Protein 7MLC (pdb70)

Nearest PDB structures (foldseek):
  7mld-assembly1_A  TM=1.005E+00  e=2.305E-28  Arabidopsis thaliana
  3r6p-assembly1_A  TM=9.919E-01  e=4.299E-28  Arabidopsis thaliana
  3rt0-assembly1_C  TM=9.811E-01  e=1.495E-27  Arabidopsis thaliana
  3rt2-assembly1_A  TM=9.764E-01  e=1.192E-27  Arabidopsis thaliana
  3klx-assembly1_B  TM=9.424E-01  e=2.132E-18  Arabidopsis thaliana

Structure (mmCIF, N/CA/C/O backbone):
data_7MLC
#
_entry.id   7MLC
#
_cell.length_a   59.545
_cell.length_b   64.394
_cell.length_c   44.597
_cell.angle_alpha   90.000
_cell.angle_beta   108.802
_cell.angle_gamma   90.000
#
_symmetry.space_group_name_H-M   'C 1 2 1'
#
loop_
_entity.id
_entity.type
_entity.pdbx_description
1 polymer 'Abscisic acid receptor PYL10'
2 non-polymer GLYCEROL
3 non-polymer '1-{2-[3,5-dicyclopropyl-4-(4-{[(quinoxaline-2-carbonyl)amino]methyl}-1H-1,2,3-triazol-1-yl)phenyl]acetamido}cyclohexane-1-carboxylic acid'
4 water water
#
loop_
_atom_site.group_PDB
_atom_site.id
_atom_site.type_symbol
_atom_site.label_atom_id
_atom_site.label_alt_id
_atom_site.label_comp_id
_atom_site.label_asym_id
_atom_site.label_entity_id
_atom_site.label_seq_id
_atom_site.pdbx_PDB_ins_code
_atom_site.Cartn_x
_atom_site.Cartn_y
_atom_site.Cartn_z
_atom_site.occupancy
_atom_site.B_iso_or_equiv
_atom_site.auth_seq_id
_atom_site.auth_comp_id
_atom_site.auth_asym_id
_atom_site.auth_atom_id
_atom_site.pdbx_PDB_model_num
ATOM 1 N N . SER A 1 1 ? 4.04433 14.62595 5.17755 1.000 30.66321 25 SER A N 1
ATOM 2 C CA . SER A 1 1 ? 4.65333 13.30684 5.24619 1.000 25.10949 25 SER A CA 1
ATOM 3 C C . SER A 1 1 ? 3.58707 12.23488 5.37614 1.000 24.97887 25 SER A C 1
ATOM 4 O O . SER A 1 1 ? 2.41210 12.53927 5.55544 1.000 25.14546 25 SER A O 1
ATOM 7 N N . GLN A 1 2 ? 4.01078 10.97863 5.27792 1.000 20.42078 26 GLN A N 1
ATOM 8 C CA . GLN A 1 2 ? 3.11114 9.84134 5.31292 1.000 19.88184 26 GLN A CA 1
ATOM 9 C C . GLN A 1 2 ? 3.63762 8.80702 6.28819 1.000 24.24194 26 GLN A C 1
ATOM 10 O O . GLN A 1 2 ? 4.83729 8.75206 6.57145 1.000 25.21556 26 GLN A O 1
ATOM 16 N N . CYS A 1 3 ? 2.72763 7.96715 6.78579 1.000 21.62867 27 CYS A N 1
ATOM 17 C CA . CYS A 1 3 ? 3.10200 6.68586 7.36485 1.000 24.12858 27 CYS A CA 1
ATOM 18 C C . CYS A 1 3 ? 2.63469 5.57554 6.43456 1.000 22.73767 27 CYS A C 1
ATOM 19 O O . CYS A 1 3 ? 1.49516 5.59895 5.94745 1.000 21.98264 27 CYS A O 1
ATOM 22 N N . SER A 1 4 ? 3.52026 4.61535 6.17307 1.000 20.65579 28 SER A N 1
ATOM 23 C CA . SER A 1 4 ? 3.18531 3.41678 5.41585 1.000 21.43191 28 SER A CA 1
ATOM 24 C C . SER A 1 4 ? 3.68617 2.22360 6.20735 1.000 23.42445 28 SER A C 1
ATOM 25 O O . SER A 1 4 ? 4.82535 2.23252 6.67564 1.000 22.88021 28 SER A O 1
ATOM 28 N N . SER A 1 5 ? 2.84730 1.20443 6.37016 1.000 20.82338 29 SER A N 1
ATOM 29 C CA . SER A 1 5 ? 3.26197 0.06237 7.17592 1.000 20.23380 29 SER A CA 1
ATOM 30 C C . SER A 1 5 ? 2.46386 -1.16112 6.75852 1.000 22.39827 29 SER A C 1
ATOM 31 O O . SER A 1 5 ? 1.43636 -1.05931 6.08674 1.000 22.14897 29 SER A O 1
ATOM 34 N N . THR A 1 6 ? 2.94235 -2.32247 7.19422 1.000 18.52138 30 THR A N 1
ATOM 35 C CA . THR A 1 6 ? 2.29126 -3.59285 6.91770 1.000 22.18457 30 THR A CA 1
ATOM 36 C C . THR A 1 6 ? 2.20935 -4.39091 8.20709 1.000 20.82857 30 THR A C 1
ATOM 37 O O . THR A 1 6 ? 3.18617 -4.46927 8.96174 1.000 23.29670 30 THR A O 1
ATOM 41 N N . LEU A 1 7 ? 1.05346 -5.01031 8.43429 1.000 20.15039 31 LEU A N 1
ATOM 42 C CA . LEU A 1 7 ? 0.84451 -5.88595 9.57077 1.000 22.23469 31 LEU A CA 1
ATOM 43 C C . LEU A 1 7 ? 0.47233 -7.27959 9.07489 1.000 26.62729 31 LEU A C 1
ATOM 44 O O . LEU A 1 7 ? -0.14388 -7.44285 8.01713 1.000 22.11125 31 LEU A O 1
ATOM 49 N N . VAL A 1 8 ? 0.85744 -8.27919 9.85758 1.000 22.33897 32 VAL A N 1
ATOM 50 C CA . VAL A 1 8 ? 0.66252 -9.68248 9.52880 1.000 24.21352 32 VAL A CA 1
ATOM 51 C C . VAL A 1 8 ? -0.08291 -10.33966 10.68542 1.000 24.84686 32 VAL A C 1
ATOM 52 O O . VAL A 1 8 ? 0.19646 -10.04715 11.85387 1.000 27.75037 32 VAL A O 1
ATOM 56 N N . LYS A 1 9 ? -1.03527 -11.21592 10.36219 1.000 22.47836 33 LYS A N 1
ATOM 57 C CA . LYS A 1 9 ? -1.76387 -11.96837 11.37747 1.000 24.50873 33 LYS A CA 1
ATOM 58 C C . LYS A 1 9 ? -1.92340 -13.41494 10.93448 1.000 29.37875 33 LYS A C 1
ATOM 59 O O . LYS A 1 9 ? -2.37703 -13.67938 9.81797 1.000 26.33216 33 LYS A O 1
ATOM 65 N N . HIS A 1 10 ? -1.56482 -14.34855 11.80895 1.000 21.94444 34 HIS A N 1
ATOM 66 C CA . HIS A 1 10 ? -1.77468 -15.76756 11.55631 1.000 28.26134 34 HIS A CA 1
ATOM 67 C C . HIS A 1 10 ? -3.08017 -16.19930 12.21593 1.000 28.37403 34 HIS A C 1
ATOM 68 O O . HIS A 1 10 ? -3.25752 -16.01679 13.42521 1.000 29.71259 34 HIS A O 1
ATOM 75 N N . ILE A 1 11 ? -3.98368 -16.77051 11.41893 1.000 24.36162 35 ILE A N 1
ATOM 76 C CA . ILE A 1 11 ? -5.34370 -17.09278 11.84043 1.000 25.94265 35 ILE A CA 1
ATOM 77 C C . ILE A 1 11 ? -5.55183 -18.59112 11.69527 1.000 27.20720 35 ILE A C 1
ATOM 78 O O . ILE A 1 11 ? -5.24953 -19.16306 10.64070 1.000 26.82220 35 ILE A O 1
ATOM 83 N N . LYS A 1 12 ? -6.07955 -19.22112 12.74860 1.000 27.24108 36 LYS A N 1
ATOM 84 C CA . LYS A 1 12 ? -6.27845 -20.67489 12.77205 1.000 26.43828 36 LYS A CA 1
ATOM 85 C C . LYS A 1 12 ? -7.68703 -21.03410 12.29275 1.000 29.94878 36 LYS A C 1
ATOM 86 O O . LYS A 1 12 ? -8.50409 -21.61551 13.01409 1.000 31.47794 36 LYS A O 1
ATOM 92 N N . ALA A 1 13 ? -7.96113 -20.66236 11.04518 1.000 27.30400 37 ALA A N 1
ATOM 93 C CA . ALA A 1 13 ? -9.22208 -20.94848 10.37194 1.000 30.62482 37 ALA A CA 1
ATOM 94 C C . ALA A 1 13 ? -8.93413 -21.04327 8.88159 1.000 30.98707 37 ALA A C 1
ATOM 95 O O . ALA A 1 13 ? -7.96074 -20.44143 8.40694 1.000 28.43878 37 ALA A O 1
ATOM 97 N N . PRO A 1 14 ? -9.73499 -21.79213 8.11940 1.000 25.93431 38 PRO A N 1
ATOM 98 C CA . PRO A 1 14 ? -9.44426 -21.94962 6.68791 1.000 27.10206 38 PRO A CA 1
ATOM 99 C C . PRO A 1 14 ? -9.74471 -20.68306 5.90239 1.000 26.15991 38 PRO A C 1
ATOM 100 O O . PRO A 1 14 ? -10.63622 -19.90686 6.25018 1.000 27.76727 38 PRO A O 1
ATOM 104 N N . LEU A 1 15 ? -8.99103 -20.49602 4.81288 1.000 26.03482 39 LEU A N 1
ATOM 105 C CA . LEU A 1 15 ? -9.08163 -19.25622 4.04041 1.000 22.22359 39 LEU A CA 1
ATOM 106 C C . LEU A 1 15 ? -10.51173 -18.96359 3.59440 1.000 23.20804 39 LEU A C 1
ATOM 107 O O . LEU A 1 15 ? -10.96612 -17.81658 3.65920 1.000 22.17849 39 LEU A O 1
ATOM 112 N N . HIS A 1 16 ? -11.23925 -19.97839 3.12365 1.000 28.18001 40 HIS A N 1
ATOM 113 C CA . HIS A 1 16 ? -12.57272 -19.68809 2.60972 1.000 26.11310 40 HIS A CA 1
ATOM 114 C C . HIS A 1 16 ? -13.47028 -19.09650 3.68957 1.000 25.91432 40 HIS A C 1
ATOM 115 O O . HIS A 1 16 ? -14.28277 -18.21594 3.39364 1.000 27.60028 40 HIS A O 1
ATOM 122 N N . LEU A 1 17 ? -13.30060 -19.51775 4.94944 1.000 24.32668 41 LEU A N 1
ATOM 123 C CA . LEU A 1 17 ? -14.08918 -18.93726 6.03172 1.000 23.18775 41 LEU A CA 1
ATOM 124 C C . LEU A 1 17 ? -13.64261 -17.50973 6.32358 1.000 29.41788 41 LEU A C 1
ATOM 125 O O . LEU A 1 17 ? -14.47331 -16.60547 6.45322 1.000 28.94188 41 LEU A O 1
ATOM 130 N N . VAL A 1 18 ? -12.33368 -17.28752 6.43324 1.000 26.70206 42 VAL A N 1
ATOM 131 C CA . VAL A 1 18 ? -11.84865 -15.93777 6.71686 1.000 22.73727 42 VAL A CA 1
ATOM 132 C C . VAL A 1 18 ? -12.22479 -14.98584 5.58659 1.000 23.52112 42 VAL A C 1
ATOM 133 O O . VAL A 1 18 ? -12.66353 -13.85510 5.83000 1.000 23.54918 42 VAL A O 1
ATOM 137 N N . TRP A 1 19 ? -12.05773 -15.42076 4.33116 1.000 23.45358 43 TRP A N 1
ATOM 138 C CA . TRP A 1 19 ? -12.35583 -14.53671 3.20548 1.000 21.83320 43 TRP A CA 1
ATOM 139 C C . TRP A 1 19 ? -13.84089 -14.19991 3.14814 1.000 23.52972 43 TRP A C 1
ATOM 140 O O . TRP A 1 19 ? -14.21478 -13.07712 2.79071 1.000 23.29780 43 TRP A O 1
ATOM 151 N N . SER A 1 20 ? -14.70407 -15.15641 3.50281 1.000 23.62070 44 SER A N 1
ATOM 152 C CA . SER A 1 20 ? -16.14206 -14.88540 3.48120 1.000 23.36986 44 SER A CA 1
ATOM 153 C C . SER A 1 20 ? -16.50114 -13.73894 4.41184 1.000 28.36559 44 SER A C 1
ATOM 154 O O . SER A 1 20 ? -17.51807 -13.06644 4.20222 1.000 28.17550 44 SER A O 1
ATOM 157 N N . ILE A 1 21 ? -15.68213 -13.49727 5.43358 1.000 24.38044 45 ILE A N 1
ATOM 158 C CA . ILE A 1 21 ? -15.87794 -12.35340 6.32165 1.000 23.21822 45 ILE A CA 1
ATOM 159 C C . ILE A 1 21 ? -15.21430 -11.10233 5.75851 1.000 26.40020 45 ILE A C 1
ATOM 160 O O . ILE A 1 21 ? -15.83213 -10.03720 5.67203 1.000 24.97965 45 ILE A O 1
ATOM 165 N N . VAL A 1 22 ? -13.94199 -11.21194 5.37134 1.000 21.80476 46 VAL A N 1
ATOM 166 C CA . VAL A 1 22 ? -13.18415 -10.03950 4.94013 1.000 18.33137 46 VAL A CA 1
ATOM 167 C C . VAL A 1 22 ? -13.78559 -9.43286 3.67581 1.000 24.53262 46 VAL A C 1
ATOM 168 O O . VAL A 1 22 ? -13.78463 -8.20623 3.50785 1.000 25.98620 46 VAL A O 1
ATOM 172 N N . ARG A 1 23 ? -14.33110 -10.26276 2.77827 1.000 25.46433 47 ARG A N 1
ATOM 173 C CA . ARG A 1 23 ? -14.80184 -9.74617 1.49701 1.000 22.22244 47 ARG A CA 1
ATOM 174 C C . ARG A 1 23 ? -16.06465 -8.90579 1.62188 1.000 25.36970 47 ARG A C 1
ATOM 175 O O . ARG A 1 23 ? -16.40665 -8.20815 0.66188 1.000 24.35655 47 ARG A O 1
ATOM 183 N N . ARG A 1 24 ? -16.76145 -8.94986 2.76047 1.000 22.64950 48 ARG A N 1
ATOM 184 C CA . ARG A 1 24 ? -18.04606 -8.25561 2.89291 1.000 22.60414 48 ARG A CA 1
ATOM 185 C C . ARG A 1 24 ? -17.78202 -6.77547 3.14360 1.000 23.85788 48 ARG A C 1
ATOM 186 O O . ARG A 1 24 ? -17.86361 -6.27283 4.26971 1.000 23.96443 48 ARG A O 1
ATOM 194 N N . PHE A 1 25 ? -17.46831 -6.07156 2.04836 1.000 25.60595 49 PHE A N 1
ATOM 195 C CA . PHE A 1 25 ? -17.27100 -4.62019 2.08180 1.000 25.14342 49 PHE A CA 1
ATOM 196 C C . PHE A 1 25 ? -18.44815 -3.89771 2.73117 1.000 27.96323 49 PHE A C 1
ATOM 197 O O . PHE A 1 25 ? -18.28074 -2.80911 3.29713 1.000 25.13290 49 PHE A O 1
ATOM 205 N N . ASP A 1 26 ? -19.63499 -4.49649 2.68611 1.000 27.50889 50 ASP A N 1
ATOM 206 C CA . ASP A 1 26 ? -20.8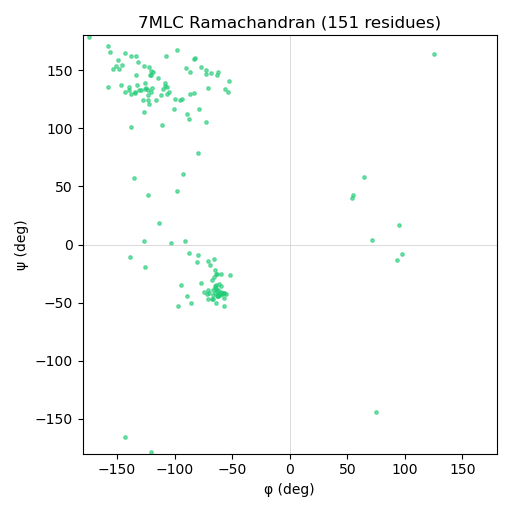3267 -3.89576 3.24997 1.000 27.86576 50 ASP A CA 1
ATOM 207 C C . ASP A 1 26 ? -21.04219 -4.21863 4.72701 1.000 27.92393 50 ASP A C 1
ATOM 208 O O . ASP A 1 26 ? -21.95075 -3.64900 5.34404 1.000 30.99868 50 ASP A O 1
ATOM 213 N N . GLU A 1 27 ? -20.23520 -5.10103 5.31988 1.000 25.94122 51 GLU A N 1
ATOM 214 C CA . GLU A 1 27 ? -20.41393 -5.50636 6.71906 1.000 26.53353 51 GLU A CA 1
ATOM 215 C C . GLU A 1 27 ? -19.08767 -5.52518 7.47720 1.000 26.76971 51 GLU A C 1
ATOM 216 O O . GLU A 1 27 ? -18.70579 -6.54672 8.06165 1.000 24.16441 51 GLU A O 1
ATOM 222 N N . PRO A 1 28 ? -18.36299 -4.39952 7.51691 1.000 26.23041 52 PRO A N 1
ATOM 223 C CA . PRO A 1 28 ? -17.11349 -4.39012 8.29297 1.000 23.93534 52 PRO A CA 1
ATOM 224 C C . PRO A 1 28 ? -17.34073 -4.59789 9.77417 1.000 25.32679 52 PRO A C 1
ATOM 225 O O . PRO A 1 28 ? -16.44925 -5.11438 10.45736 1.000 24.70090 52 PRO A O 1
ATOM 229 N N . GLN A 1 29 ? -18.52849 -4.24921 10.28723 1.000 23.49528 53 GLN A N 1
ATOM 230 C CA . GLN A 1 29 ? -18.79847 -4.37668 11.71410 1.000 29.37289 53 GLN A CA 1
ATOM 231 C C . GLN A 1 29 ? -18.79890 -5.82139 12.19157 1.000 32.81703 53 GLN A C 1
ATOM 232 O O . GLN A 1 29 ? -18.78240 -6.05082 13.40526 1.000 29.37100 53 GLN A O 1
ATOM 238 N N . LYS A 1 30 ? -18.81523 -6.79440 11.27967 1.000 30.52671 54 LYS A N 1
ATOM 239 C CA . LYS A 1 30 ? -18.78480 -8.18666 11.70823 1.000 29.52767 54 LYS A CA 1
ATOM 240 C C . LYS A 1 30 ? -17.49585 -8.53399 12.43552 1.000 35.66288 54 LYS A C 1
ATOM 241 O O . LYS A 1 30 ? -17.48871 -9.47524 13.23569 1.000 32.88357 54 LYS A O 1
ATOM 247 N N . TYR A 1 31 ? -16.40024 -7.81003 12.18189 1.000 22.98256 55 TYR A N 1
ATOM 248 C CA . TYR A 1 31 ? -15.20619 -8.03488 12.99110 1.000 26.37653 55 TYR A CA 1
ATOM 249 C C . TYR A 1 31 ? -14.44159 -6.78501 13.40216 1.000 23.75291 55 TYR A C 1
ATOM 250 O O . TYR A 1 31 ? -13.55589 -6.89886 14.25245 1.000 26.73337 55 TYR A O 1
ATOM 259 N N . LYS A 1 32 ? -14.73767 -5.60392 12.86526 1.000 28.21345 56 LYS A N 1
ATOM 260 C CA . LYS A 1 32 ? -14.02019 -4.40552 13.28222 1.000 20.73725 56 LYS A CA 1
ATOM 261 C C . LYS A 1 32 ? -14.71548 -3.81387 14.50430 1.000 26.48235 56 LYS A C 1
ATOM 262 O O . LYS A 1 32 ? -15.82573 -3.27823 14.37234 1.000 24.33991 56 LYS A O 1
ATOM 268 N N . PRO A 1 33 ? -14.12218 -3.90298 15.70086 1.000 26.20172 57 PRO A N 1
ATOM 269 C CA . PRO A 1 33 ? -14.87478 -3.60341 16.93186 1.000 26.17952 57 PRO A CA 1
ATOM 270 C C . PRO A 1 33 ? -15.32646 -2.16120 17.06245 1.000 22.41573 57 PRO A C 1
ATOM 271 O O . PRO A 1 33 ? -16.27702 -1.89727 17.80494 1.000 26.11217 57 PRO A O 1
ATOM 275 N N . PHE A 1 34 ? -14.69289 -1.21337 16.38306 1.000 21.55833 58 PHE A N 1
ATOM 276 C CA . PHE A 1 34 ? -15.06318 0.18191 16.58121 1.000 23.91256 58 PHE A CA 1
ATOM 277 C C . PHE A 1 34 ? -16.13931 0.65864 15.61499 1.000 31.49408 58 PHE A C 1
ATOM 278 O O . PHE A 1 34 ? -16.52860 1.83206 15.66922 1.000 29.90889 58 PHE A O 1
ATOM 286 N N . ILE A 1 35 ? -16.65342 -0.22591 14.76729 1.000 24.22910 59 ILE A N 1
ATOM 287 C CA . ILE A 1 35 ? -17.65478 0.11939 13.76708 1.000 21.58299 59 ILE A CA 1
ATOM 288 C C . ILE A 1 35 ? -19.00318 -0.43525 14.20017 1.000 28.00083 59 ILE A C 1
ATOM 289 O O . ILE A 1 35 ? -19.09958 -1.58535 14.64722 1.000 29.92758 59 ILE A O 1
ATOM 294 N N . SER A 1 36 ? -20.04660 0.39190 14.07649 1.000 25.36443 60 SER A N 1
ATOM 295 C CA . SER A 1 36 ? -21.40575 0.04169 14.47268 1.000 27.90947 60 SER A CA 1
ATOM 296 C C . SER A 1 36 ? -22.26043 -0.45133 13.30967 1.000 33.65453 60 SER A C 1
ATOM 297 O O . SER A 1 36 ? -22.88057 -1.51572 13.39766 1.000 29.25966 60 SER A O 1
ATOM 300 N N . ARG A 1 37 ? -22.32343 0.32450 12.22867 1.000 27.73370 61 ARG A N 1
ATOM 301 C CA . ARG A 1 37 ? -23.21837 0.08012 11.10823 1.000 25.40529 61 ARG A CA 1
ATOM 302 C C . ARG A 1 37 ? -22.50948 0.46047 9.81988 1.000 27.53838 61 ARG A C 1
ATOM 303 O O . ARG A 1 37 ? -21.50545 1.17567 9.82202 1.000 26.87045 61 ARG A O 1
ATOM 311 N N . CYS A 1 38 ? -23.07434 0.01281 8.70583 1.000 26.87166 62 CYS A N 1
ATOM 312 C CA . CYS A 1 38 ? -22.48840 0.28366 7.40019 1.000 21.87583 62 CYS A CA 1
ATOM 313 C C . CYS A 1 38 ? -23.57923 0.14354 6.35154 1.000 30.66621 62 CYS A C 1
ATOM 314 O O . CYS A 1 38 ? -24.36687 -0.80713 6.41246 1.000 29.99506 62 CYS A O 1
ATOM 317 N N . VAL A 1 39 ? -23.64455 1.09106 5.41103 1.000 26.73011 63 VAL A N 1
ATOM 318 C CA . VAL A 1 39 ? -24.63212 1.06129 4.33099 1.000 25.06016 63 VAL A CA 1
ATOM 319 C C . VAL A 1 39 ? -23.92060 1.25491 2.99720 1.000 30.80712 63 VAL A C 1
ATOM 320 O O . VAL A 1 39 ? -23.08250 2.15342 2.85945 1.000 31.47732 63 VAL A O 1
ATOM 324 N N . VAL A 1 40 ? -24.26021 0.41176 2.02115 1.000 29.89706 64 VAL A N 1
ATOM 325 C CA . VAL A 1 40 ? -23.76775 0.51507 0.65310 1.000 33.88505 64 VAL A CA 1
ATOM 326 C C . VAL A 1 40 ? -24.97126 0.55158 -0.27613 1.000 36.70788 64 VAL A C 1
ATOM 327 O O . VAL A 1 40 ? -25.89814 -0.25274 -0.13048 1.000 39.37160 64 VAL A O 1
ATOM 331 N N . GLN A 1 41 ? -24.95701 1.47490 -1.23234 1.000 36.93845 65 GLN A N 1
ATOM 332 C CA . GLN A 1 41 ? -26.00689 1.55533 -2.23859 1.000 47.53471 65 GLN A CA 1
ATOM 333 C C . GLN A 1 41 ? -25.66276 0.70069 -3.45584 1.000 50.36115 65 GLN A C 1
ATOM 334 O O . GLN A 1 41 ? -24.49151 0.47461 -3.77098 1.000 47.91757 65 GLN A O 1
ATOM 340 N N . GLY A 1 42 ? -26.70546 0.23234 -4.14159 1.000 51.68375 66 GLY A N 1
ATOM 341 C CA . GLY A 1 42 ? -26.52537 -0.41614 -5.43440 1.000 55.83175 66 GLY A CA 1
ATOM 342 C C . GLY A 1 42 ? -25.95640 -1.81739 -5.31439 1.000 64.68275 66 GLY A C 1
ATOM 343 O O . GLY A 1 42 ? -26.28213 -2.57578 -4.39394 1.000 60.15442 66 GLY A O 1
ATOM 344 N N . LYS A 1 43 ? -25.11233 -2.17686 -6.28288 1.000 77.92076 67 LYS A N 1
ATOM 345 C CA . LYS A 1 43 ? -24.34973 -3.42094 -6.22808 1.000 84.03992 67 LYS A CA 1
ATOM 346 C C . LYS A 1 43 ? -23.24803 -3.26331 -5.18852 1.000 81.42622 67 LYS A C 1
ATOM 347 O O . LYS A 1 43 ? -22.24173 -2.58917 -5.43215 1.000 84.10958 67 LYS A O 1
ATOM 353 N N . LYS A 1 44 ? -23.43572 -3.89124 -4.02838 1.000 74.60205 68 LYS A N 1
ATOM 354 C CA . LYS A 1 44 ? -22.65076 -3.54540 -2.85090 1.000 64.67498 68 LYS A CA 1
ATOM 355 C C . LYS A 1 44 ? -21.18535 -3.95066 -2.95327 1.000 59.95135 68 LYS A C 1
ATOM 356 O O . LYS A 1 44 ? -20.36428 -3.43449 -2.18648 1.000 53.94561 68 LYS A O 1
ATOM 362 N N . LEU A 1 45 ? -20.83029 -4.84876 -3.86638 1.000 49.08918 69 LEU A N 1
ATOM 363 C CA . LEU A 1 45 ? -19.48604 -5.40785 -3.89937 1.000 4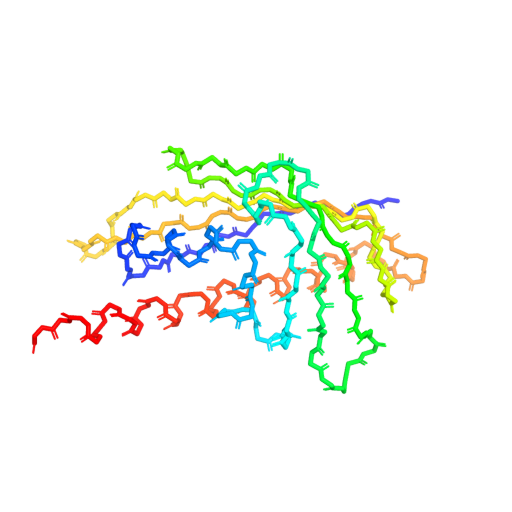8.91944 69 LEU A CA 1
ATOM 364 C C . LEU A 1 45 ? -18.82401 -5.18146 -5.25372 1.000 54.90947 69 LEU A C 1
ATOM 365 O O . LEU A 1 45 ? -18.15599 -6.06115 -5.79920 1.000 61.19794 69 LEU A O 1
ATOM 370 N N . GLU A 1 46 ? -18.98753 -3.98496 -5.80092 1.000 46.53411 70 GLU A N 1
ATOM 371 C CA . GLU A 1 46 ? -18.41980 -3.61237 -7.08723 1.000 44.35552 70 GLU A CA 1
ATOM 372 C C . GLU A 1 46 ? -17.38351 -2.50945 -6.89212 1.000 39.75184 70 GLU A C 1
ATOM 373 O O . GLU A 1 46 ? -17.55064 -1.64178 -6.03294 1.000 39.02084 70 GLU A O 1
ATOM 379 N N . VAL A 1 47 ? -16.30107 -2.55647 -7.67503 1.000 36.19287 71 VAL A N 1
ATOM 380 C CA . VAL A 1 47 ? -15.27626 -1.51796 -7.59276 1.000 32.85128 71 VAL A CA 1
ATOM 381 C C . VAL A 1 47 ? -15.91501 -0.15903 -7.82255 1.000 36.64987 71 VAL A C 1
ATOM 382 O O . VAL A 1 47 ? -16.71033 0.02542 -8.75309 1.000 33.45267 71 VAL A O 1
ATOM 386 N N . GLY A 1 48 ? -15.56938 0.80256 -6.97122 1.000 27.88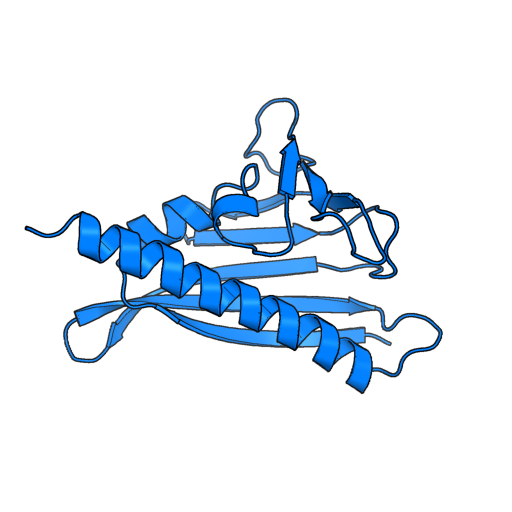531 72 GLY A N 1
ATOM 387 C CA . GLY A 1 48 ? -16.23354 2.08426 -6.96763 1.000 25.87988 72 GLY A CA 1
ATOM 388 C C . GLY A 1 48 ? -17.39686 2.18465 -6.00089 1.000 32.22661 72 GLY A C 1
ATOM 389 O O . GLY A 1 48 ? -17.86919 3.30081 -5.74832 1.000 29.34431 72 GLY A O 1
ATOM 390 N N . SER A 1 49 ? -17.87847 1.05788 -5.46318 1.000 28.52810 73 SER A N 1
ATOM 391 C CA . SER A 1 49 ? -18.88740 1.09441 -4.40937 1.000 31.30618 73 SER A CA 1
ATOM 392 C C . SER A 1 49 ? -18.43263 1.99950 -3.27502 1.000 26.93728 73 SER A C 1
ATOM 393 O O . SER A 1 49 ? -17.25963 2.00628 -2.89304 1.000 23.41879 73 SER A O 1
ATOM 396 N N . VAL A 1 50 ? -19.37833 2.75005 -2.71997 1.000 25.68091 74 VAL A N 1
ATOM 397 C CA . VAL A 1 50 ? -19.12343 3.62872 -1.58825 1.000 21.41170 74 VAL A CA 1
ATOM 398 C C . VAL A 1 50 ? -19.86347 3.07024 -0.37908 1.000 23.68487 74 VAL A C 1
ATOM 399 O O . VAL A 1 50 ? -21.06802 2.80142 -0.45602 1.000 26.72707 74 VAL A O 1
ATOM 403 N N . ARG A 1 51 ? -19.16079 2.91132 0.73681 1.000 22.01126 75 ARG A N 1
ATOM 404 C CA . ARG A 1 51 ? -19.81723 2.55840 1.98756 1.000 25.79841 75 ARG A CA 1
ATOM 405 C C . ARG A 1 51 ? -19.81612 3.75717 2.92623 1.000 24.18258 75 ARG A C 1
ATOM 406 O O . ARG A 1 51 ? -18.81663 4.47565 3.04208 1.000 24.60431 75 ARG A O 1
ATOM 414 N N . GLU A 1 52 ? -20.95194 3.98496 3.57476 1.000 21.70969 76 GLU A N 1
ATOM 415 C CA . GLU A 1 52 ? -21.05976 4.96189 4.64875 1.000 25.01939 76 GLU A CA 1
ATOM 416 C C . GLU A 1 52 ? -21.02099 4.20785 5.97319 1.000 29.21755 76 GLU A C 1
ATOM 417 O O . GLU A 1 52 ? -21.90691 3.39187 6.25357 1.000 27.01552 76 GLU A O 1
ATOM 423 N N . VAL A 1 53 ? -19.99495 4.47643 6.77546 1.000 22.79676 77 VAL A N 1
ATOM 424 C CA . VAL A 1 53 ? -19.68816 3.71235 7.97852 1.000 23.33951 77 VAL A CA 1
ATOM 425 C C . VAL A 1 53 ? -20.05221 4.54987 9.19517 1.000 29.63965 77 VAL A C 1
ATOM 426 O O . VAL A 1 53 ? -19.66475 5.72008 9.28327 1.000 28.77663 77 VAL A O 1
ATOM 430 N N . ASP A 1 54 ? -20.80775 3.96189 10.12364 1.000 25.20599 78 ASP A N 1
ATOM 431 C CA . ASP A 1 54 ? -21.10350 4.58574 11.41156 1.000 23.56071 78 ASP A CA 1
ATOM 432 C C . ASP A 1 54 ? -20.18247 3.99362 12.46815 1.000 26.24410 78 ASP A C 1
ATOM 433 O O . ASP A 1 54 ? -20.15418 2.77071 12.65639 1.000 25.14533 78 ASP A O 1
ATOM 438 N N . LEU A 1 55 ? -19.46020 4.85355 13.17422 1.000 23.76410 79 LEU A N 1
ATOM 439 C CA . LEU A 1 55 ? -18.61705 4.37262 14.25214 1.000 26.69020 79 LEU A CA 1
ATOM 440 C C . LEU A 1 55 ? -19.45083 4.17430 15.51302 1.000 28.87518 79 LEU A C 1
ATOM 441 O O . LEU A 1 55 ? -20.54999 4.71320 15.65134 1.000 26.32237 79 LEU A O 1
ATOM 446 N N . LYS A 1 56 ? -18.92027 3.37545 16.43378 1.000 28.57593 80 LYS A N 1
ATOM 447 C CA . LYS A 1 56 ? -19.58123 3.21502 17.71739 1.000 32.42250 80 LYS A CA 1
ATOM 448 C C . LYS A 1 56 ? -19.64103 4.55180 18.44249 1.000 28.71929 80 LYS A C 1
ATOM 449 O O . LYS A 1 56 ? -18.75992 5.40466 18.28862 1.000 28.81202 80 LYS A O 1
ATOM 455 N N . SER A 1 57 ? -20.70170 4.72945 19.23114 1.000 27.33225 81 SER A N 1
ATOM 456 C CA . SER A 1 57 ? -20.89215 5.95627 19.99517 1.000 33.64475 81 SER A CA 1
ATOM 457 C C . SER A 1 57 ? -19.77106 6.12872 21.00714 1.000 29.54416 81 SER A C 1
ATOM 458 O O . SER A 1 57 ? -19.26602 5.16166 21.58082 1.000 36.83470 81 SER A O 1
ATOM 461 N N . GLY A 1 58 ? -19.39329 7.37635 21.24510 1.000 30.25453 82 GLY A N 1
ATOM 462 C CA . GLY A 1 58 ? -18.40296 7.65594 22.25909 1.000 33.81789 82 GLY A CA 1
ATOM 463 C C . GLY A 1 58 ? -16.99183 7.76556 21.74892 1.000 30.70483 82 GLY A C 1
ATOM 464 O O . GLY A 1 58 ? -16.05442 7.69711 22.55072 1.000 34.38460 82 GLY A O 1
ATOM 465 N N . LEU A 1 59 ? -16.81253 7.93936 20.44451 1.000 29.91459 83 LEU A N 1
ATOM 466 C CA . LEU A 1 59 ? -15.53100 8.16714 19.80151 1.000 29.55026 83 LEU A CA 1
ATOM 467 C C . LEU A 1 59 ? -15.42554 9.61401 19.33777 1.000 35.02094 83 LEU A C 1
ATOM 468 O O . LEU A 1 59 ? -16.43727 10.31414 19.22900 1.000 30.21835 83 LEU A O 1
ATOM 473 N N . PRO A 1 60 ? -14.21314 10.10597 19.05838 1.000 36.42138 84 PRO A N 1
ATOM 474 C CA . PRO A 1 60 ? -14.10999 11.49023 18.56504 1.000 41.13523 84 PRO A CA 1
ATOM 475 C C . PRO A 1 60 ? -14.76006 11.69916 17.20166 1.000 38.79998 84 PRO A C 1
ATOM 476 O O . PRO A 1 60 ? -15.38787 12.74265 16.98167 1.000 46.29375 84 PRO A O 1
ATOM 480 N N . ALA A 1 61 ? -14.65665 10.73965 16.28900 1.000 31.52543 85 ALA A N 1
ATOM 481 C CA . ALA A 1 61 ? -15.39052 10.79577 15.03193 1.000 29.21438 85 ALA A CA 1
ATOM 482 C C . ALA A 1 61 ? -16.66415 9.95381 15.12670 1.000 31.89913 85 ALA A C 1
ATOM 483 O O . ALA A 1 61 ? -16.86835 9.18644 16.07446 1.000 29.77853 85 ALA A O 1
ATOM 485 N N . THR A 1 62 ? -17.54715 10.13034 14.13875 1.000 23.09783 86 THR A N 1
ATOM 486 C CA . THR A 1 62 ? -18.79577 9.37582 14.08071 1.000 23.60359 86 THR A CA 1
ATOM 487 C C . THR A 1 62 ? -19.02142 8.64341 12.76902 1.000 27.32876 86 THR A C 1
ATOM 488 O O . THR A 1 62 ? -19.83830 7.71729 12.742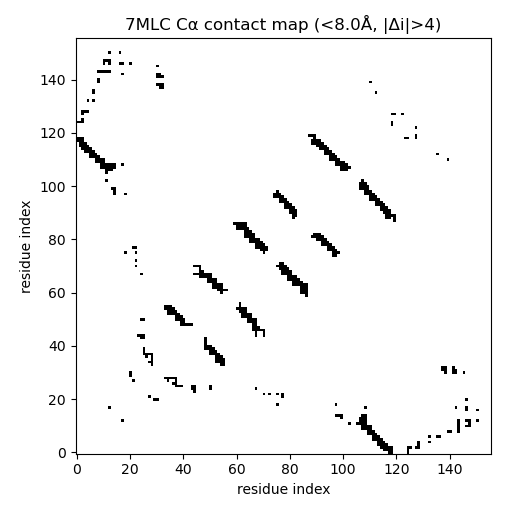80 1.000 24.27554 86 THR A O 1
ATOM 492 N N . LYS A 1 63 ? -18.35054 9.02155 11.68419 1.000 28.33602 87 LYS A N 1
ATOM 493 C CA . LYS A 1 63 ? -18.65662 8.42803 10.39268 1.000 22.96538 87 LYS A CA 1
ATOM 494 C C . LYS A 1 63 ? -17.43888 8.48660 9.48802 1.000 24.14210 87 LYS A C 1
ATOM 495 O O . LYS A 1 63 ? -16.59959 9.38346 9.60465 1.000 23.06080 87 LYS A O 1
ATOM 501 N N . SER A 1 64 ? -17.36256 7.51345 8.58012 1.000 23.75468 88 SER A N 1
ATOM 502 C CA . SER A 1 64 ? -16.35232 7.45869 7.53489 1.000 22.92606 88 SER A CA 1
ATOM 503 C C . SER A 1 64 ? -17.04627 7.12653 6.22445 1.000 26.23912 88 SER A C 1
ATOM 504 O O . SER A 1 64 ? -18.03246 6.38382 6.20785 1.000 27.27311 88 SER A O 1
ATOM 507 N N . THR A 1 65 ? -16.53568 7.68437 5.13287 1.000 20.68842 89 THR A N 1
ATOM 508 C CA . THR A 1 65 ? -16.99849 7.37600 3.78420 1.000 23.36818 89 THR A CA 1
ATOM 509 C C . THR A 1 65 ? -15.82374 6.74225 3.05974 1.000 24.16753 89 THR A C 1
ATOM 510 O O . THR A 1 65 ? -14.73965 7.33031 3.02216 1.000 24.13459 89 THR A O 1
ATOM 514 N N . GLU A 1 66 ? -16.01482 5.53137 2.52456 1.000 20.25840 90 GLU A N 1
ATOM 515 C CA . GLU A 1 66 ? -14.89156 4.74652 2.01736 1.000 23.82388 90 GLU A CA 1
ATOM 516 C C . GLU A 1 66 ? -15.28140 4.14041 0.67748 1.000 22.70328 90 GLU A C 1
ATOM 517 O O . GLU A 1 66 ? -16.44570 3.79530 0.45311 1.000 22.99583 90 GLU A O 1
ATOM 523 N N A VAL A 1 67 ? -14.30316 4.02682 -0.22062 0.522 19.08511 91 VAL A N 1
ATOM 524 N N B VAL A 1 67 ? -14.30812 4.02185 -0.22186 0.478 19.26100 91 VAL A N 1
ATOM 525 C CA A VAL A 1 67 ? -14.53257 3.55336 -1.58205 0.522 22.23239 91 VAL A CA 1
ATOM 526 C CA B VAL A 1 67 ? -14.56186 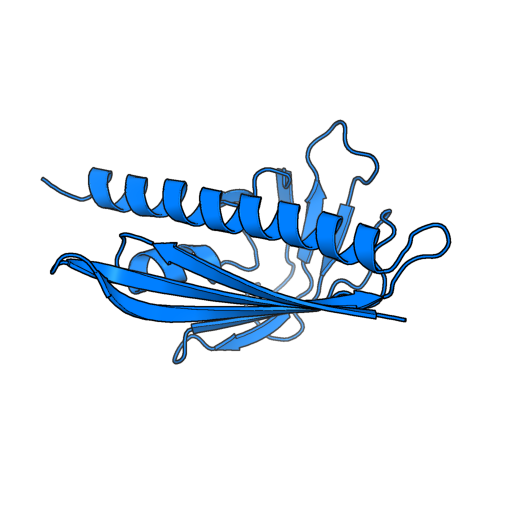3.55106 -1.57842 0.478 22.08809 91 VAL A CA 1
ATOM 527 C C A VAL A 1 67 ? -13.85598 2.20163 -1.76236 0.522 22.36120 91 VAL A C 1
ATOM 528 C C B VAL A 1 67 ? -13.85287 2.21922 -1.78911 0.478 22.13225 91 VAL A C 1
ATOM 529 O O A VAL A 1 67 ? -12.73996 1.98074 -1.27453 0.522 20.72008 91 VAL A O 1
ATOM 530 O O B VAL A 1 67 ? -12.71870 2.02280 -1.33364 0.478 21.27450 91 VAL A O 1
ATOM 537 N N . LEU A 1 68 ? -14.54383 1.29061 -2.44807 1.000 21.84150 92 LEU A N 1
ATOM 538 C CA . LEU A 1 68 ? -13.97731 -0.00918 -2.78520 1.000 23.23205 92 LEU A CA 1
ATOM 539 C C . LEU A 1 68 ? -13.04781 0.16919 -3.98304 1.000 19.83419 92 LEU A C 1
ATOM 540 O O . LEU A 1 68 ? -13.50155 0.49271 -5.08822 1.000 24.91006 92 LEU A O 1
ATOM 545 N N . GLU A 1 69 ? -11.73965 -0.01919 -3.77161 1.000 21.39871 93 GLU A N 1
ATOM 546 C CA . GLU A 1 69 ? -10.79718 0.11766 -4.88071 1.000 22.73283 93 GLU A CA 1
ATOM 547 C C . GLU A 1 69 ? -10.48334 -1.21275 -5.54672 1.000 21.82522 93 GLU A C 1
ATOM 548 O O . GLU A 1 69 ? -10.26926 -1.26661 -6.76775 1.000 26.53966 93 GLU A O 1
ATOM 554 N N . ILE A 1 70 ? -10.43771 -2.28357 -4.76458 1.000 21.85837 94 ILE A N 1
ATOM 555 C CA . ILE A 1 70 ? -10.10625 -3.61471 -5.26985 1.000 24.98166 94 ILE A CA 1
ATOM 556 C C . ILE A 1 70 ? -10.94508 -4.64132 -4.52674 1.000 20.24309 94 ILE A C 1
ATOM 557 O O . ILE A 1 70 ? -11.02788 -4.60856 -3.29108 1.000 20.70780 94 ILE A O 1
ATOM 562 N N . LEU A 1 71 ? -11.58010 -5.54800 -5.27468 1.000 27.05478 95 LEU A N 1
ATOM 563 C CA . LEU A 1 71 ? -12.16311 -6.76335 -4.70212 1.000 21.83074 95 LEU A CA 1
ATOM 564 C C . LEU A 1 71 ? -11.84686 -7.91914 -5.64785 1.000 29.04520 95 LEU A C 1
ATOM 565 O O . LEU A 1 71 ? -12.49149 -8.07062 -6.68756 1.000 33.11601 95 LEU A O 1
ATOM 570 N N . ASP A 1 72 ? -10.84090 -8.71993 -5.28875 1.000 27.54168 96 ASP A N 1
ATOM 571 C CA . ASP A 1 72 ? -10.36302 -9.84969 -6.08988 1.000 24.93422 96 ASP A CA 1
ATOM 572 C C . ASP A 1 72 ? -10.74609 -11.12310 -5.34486 1.000 24.52097 96 ASP A C 1
ATOM 573 O O . ASP A 1 72 ? -10.11011 -11.48476 -4.35036 1.000 23.69585 96 ASP A O 1
ATOM 578 N N . ASP A 1 73 ? -11.80466 -11.78874 -5.80882 1.000 24.58596 97 ASP A N 1
ATOM 579 C CA . ASP A 1 73 ? -12.27134 -13.00055 -5.14525 1.000 28.08507 97 ASP A CA 1
ATOM 580 C C . ASP A 1 73 ? -11.43749 -14.21311 -5.51058 1.000 30.02462 97 ASP A C 1
ATOM 581 O O . ASP A 1 73 ? -11.63269 -15.28670 -4.92001 1.000 31.00640 97 ASP A O 1
ATOM 586 N N . ASN A 1 74 ? -10.54389 -14.07818 -6.49124 1.000 27.68365 98 ASN A N 1
ATOM 587 C CA . ASN A 1 74 ? -9.67471 -15.17809 -6.88377 1.000 30.87619 98 ASN A CA 1
ATOM 588 C C . ASN A 1 74 ? -8.38368 -15.18848 -6.08657 1.000 34.56599 98 ASN A C 1
ATOM 589 O O . ASN A 1 74 ? -7.95355 -16.25347 -5.62954 1.000 30.14437 98 ASN A O 1
ATOM 594 N N . GLU A 1 75 ? -7.76080 -14.02381 -5.90187 1.000 29.21476 99 GLU A N 1
ATOM 595 C CA . GLU A 1 75 ? -6.53850 -13.93663 -5.11685 1.000 29.85674 99 GLU A CA 1
ATOM 596 C C . GLU A 1 75 ? -6.76636 -13.37305 -3.71894 1.000 23.74536 99 GLU A C 1
ATOM 597 O O . GLU A 1 75 ? -5.80426 -13.24758 -2.95886 1.000 27.32997 99 GLU A O 1
ATOM 603 N N . HIS A 1 76 ? -8.01150 -13.05056 -3.35789 1.000 24.63049 100 HIS A N 1
ATOM 604 C CA . HIS A 1 76 ? -8.37982 -12.68589 -1.98708 1.000 24.44445 100 HIS A CA 1
ATOM 605 C C . HIS A 1 76 ? -7.69224 -11.39175 -1.55547 1.000 21.67459 100 HIS A C 1
ATOM 606 O O . HIS A 1 76 ? -6.97047 -11.32173 -0.55582 1.000 22.63527 100 HIS A O 1
ATOM 613 N N . ILE A 1 77 ? -7.95829 -10.34471 -2.33456 1.000 21.28804 101 ILE A N 1
ATOM 614 C CA . ILE A 1 77 ? -7.41540 -9.01553 -2.10407 1.000 21.11750 101 ILE A CA 1
ATOM 615 C C . ILE A 1 77 ? -8.58376 -8.05234 -1.96561 1.000 22.27198 101 ILE A C 1
ATOM 616 O O . ILE A 1 77 ? -9.48134 -8.03228 -2.82073 1.000 22.33558 101 ILE A O 1
ATOM 621 N N . LEU A 1 78 ? -8.57312 -7.26754 -0.89332 1.000 21.35228 102 LEU A N 1
ATOM 622 C CA . LEU A 1 78 ? -9.53241 -6.18804 -0.68470 1.000 20.57630 102 LEU A CA 1
ATOM 623 C C . LEU A 1 78 ? -8.76246 -4.88806 -0.49765 1.000 21.74676 102 LEU A C 1
ATOM 624 O O . LEU A 1 78 ? -7.90200 -4.79608 0.38457 1.000 23.25789 102 LEU A O 1
ATOM 629 N N . GLY A 1 79 ? -9.07231 -3.88657 -1.31903 1.000 19.76368 103 GLY A N 1
ATOM 630 C CA . GLY A 1 79 ? -8.44052 -2.58390 -1.17208 1.000 19.39010 103 GLY A CA 1
ATOM 631 C C . GLY A 1 79 ? -9.49549 -1.50590 -1.02704 1.000 18.80949 103 GLY A C 1
ATOM 632 O O . GLY A 1 79 ? -10.48745 -1.51978 -1.76236 1.000 22.26726 103 GLY A O 1
ATOM 633 N N . ILE A 1 80 ? -9.31573 -0.58828 -0.07468 1.000 17.38070 104 ILE A N 1
ATOM 634 C CA . ILE A 1 80 ? -10.28259 0.48038 0.17489 1.000 17.00572 104 ILE A CA 1
ATOM 635 C C . ILE A 1 80 ? -9.54122 1.80331 0.29883 1.000 24.02369 104 ILE A C 1
ATOM 636 O O . ILE A 1 80 ? -8.33588 1.84456 0.55116 1.000 21.09628 104 ILE A O 1
ATOM 641 N N . ARG A 1 81 ? -10.28724 2.89914 0.15497 1.000 19.21166 105 ARG A N 1
ATOM 642 C CA . ARG A 1 81 ? -9.73111 4.22280 0.40177 1.000 16.58937 105 ARG A CA 1
ATOM 643 C C . ARG A 1 81 ? -10.77373 5.05130 1.13589 1.000 20.03958 105 ARG A C 1
ATOM 644 O O . ARG A 1 81 ? -11.95689 5.00585 0.79469 1.000 21.43113 105 ARG A O 1
ATOM 652 N N . ILE A 1 82 ? -10.34967 5.77393 2.16224 1.000 20.79926 106 ILE A N 1
ATOM 653 C CA . ILE A 1 82 ? -11.25849 6.64768 2.91195 1.000 19.85314 106 ILE A CA 1
ATOM 654 C C . ILE A 1 82 ? -11.31037 7.99427 2.20689 1.000 23.13077 106 ILE A C 1
ATOM 655 O O . ILE A 1 82 ? -10.25950 8.57682 1.91451 1.000 22.85043 106 ILE A O 1
ATOM 660 N N . VAL A 1 83 ? -12.52349 8.49527 1.93685 1.000 20.81315 107 VAL A N 1
ATOM 661 C CA . VAL A 1 83 ? -12.71439 9.71176 1.15263 1.000 20.37128 107 VAL A CA 1
ATOM 662 C C . VAL A 1 83 ? -13.56859 10.75367 1.86016 1.000 24.03115 107 VAL A C 1
ATOM 663 O O . VAL A 1 83 ? -13.85150 11.80386 1.28208 1.000 23.67532 107 VAL A O 1
ATOM 667 N N . GLY A 1 84 ? -13.98797 10.50648 3.09217 1.000 27.62684 108 GLY A N 1
ATOM 668 C CA . GLY A 1 84 ? -14.74280 11.50887 3.82468 1.000 24.35457 108 GLY A CA 1
ATOM 669 C C . GLY A 1 84 ? -14.96420 11.01852 5.23843 1.000 24.37359 108 GLY A C 1
ATOM 670 O O . GLY A 1 84 ? -14.55908 9.91012 5.60172 1.000 22.40082 108 GLY A O 1
ATOM 671 N N . GLY A 1 85 ? -15.62724 11.86362 6.03303 1.000 23.72711 109 GLY A N 1
ATOM 672 C CA . GLY A 1 85 ? -15.89369 11.53397 7.42419 1.000 23.60536 109 GLY A CA 1
ATOM 673 C C . GLY A 1 85 ? -15.39843 12.60323 8.37690 1.000 27.64262 109 GLY A C 1
ATOM 674 O O . GLY A 1 85 ? -14.59043 13.45121 7.98811 1.000 28.20616 109 GLY A O 1
ATOM 675 N N . ASP A 1 86 ? -15.86101 12.58563 9.62376 1.000 25.52391 110 ASP A N 1
ATOM 676 C CA . ASP A 1 86 ? -15.52441 13.65898 10.56169 1.000 24.02864 110 ASP A CA 1
ATOM 677 C C . ASP A 1 86 ? -14.36510 13.26300 11.46941 1.000 23.77031 110 ASP A C 1
ATOM 678 O O . ASP A 1 86 ? -14.37830 13.47188 12.67656 1.000 31.14571 110 ASP A O 1
ATOM 683 N N . HIS A 1 87 ? -13.33590 12.70245 10.84991 1.000 27.02534 111 HIS A N 1
ATOM 684 C CA . HIS A 1 87 ? -12.09059 12.26063 11.45359 1.000 30.24863 111 HIS A CA 1
ATOM 685 C C . HIS A 1 87 ? -10.94345 13.01609 10.78768 1.000 28.17645 111 HIS A C 1
ATOM 686 O O . HIS A 1 87 ? -11.15607 13.84497 9.89457 1.000 29.17786 111 HIS A O 1
ATOM 693 N N . ARG A 1 88 ? -9.71432 12.70354 11.19902 1.000 26.68956 112 ARG A N 1
ATOM 694 C CA . ARG A 1 88 ? -8.53328 13.41311 10.72058 1.000 28.17831 112 ARG A CA 1
ATOM 695 C C . ARG A 1 88 ? -7.61139 12.54174 9.87970 1.000 32.94703 112 ARG A C 1
ATOM 696 O O . ARG A 1 88 ? -6.43502 12.87800 9.72184 1.000 36.13223 112 ARG A O 1
ATOM 704 N N . LEU A 1 89 ? -8.09859 11.42042 9.35103 1.000 24.30463 113 LEU A N 1
ATOM 705 C CA . LEU A 1 89 ? -7.29688 10.59114 8.45800 1.000 24.84950 113 LEU A CA 1
ATOM 706 C C . LEU A 1 89 ? -7.50897 11.08686 7.03269 1.000 38.70884 113 LEU A C 1
ATOM 707 O O . LEU A 1 89 ? -8.61106 10.97498 6.48652 1.000 36.45750 113 LEU A O 1
ATOM 712 N N . LYS A 1 90 ? -6.46165 11.65074 6.43778 1.000 25.51962 114 LYS A N 1
ATOM 713 C CA . LYS A 1 90 ? -6.50644 12.12863 5.06472 1.000 22.82832 114 LYS A CA 1
ATOM 714 C C . LYS A 1 90 ? -5.68729 11.21243 4.17346 1.000 22.21663 114 LYS A C 1
ATOM 715 O O . LYS A 1 90 ? -4.57930 10.80049 4.53883 1.000 25.06077 114 LYS A O 1
ATOM 721 N N . ASN A 1 91 ? -6.22727 10.93116 2.98800 1.000 21.85469 115 ASN A N 1
ATOM 722 C CA . ASN A 1 91 ? -5.55756 10.08830 1.99961 1.000 22.98351 115 ASN A CA 1
ATOM 723 C C . ASN A 1 91 ? -5.18957 8.73556 2.59072 1.000 27.36936 115 ASN A C 1
ATOM 724 O O . ASN A 1 91 ? -4.08826 8.22449 2.36308 1.000 24.99614 115 ASN A O 1
ATOM 729 N N . TYR A 1 92 ? -6.10713 8.15816 3.36162 1.000 20.96479 116 TYR A N 1
ATOM 730 C CA . TYR A 1 92 ? -5.90969 6.80873 3.88800 1.000 18.15119 116 TYR A CA 1
ATOM 731 C C . TYR A 1 92 ? -6.31757 5.76983 2.84775 1.000 19.71733 116 TYR A C 1
ATOM 732 O O . TYR A 1 92 ? -7.41490 5.82951 2.28577 1.000 21.05852 116 TYR A O 1
ATOM 741 N N . SER A 1 93 ? -5.44846 4.79288 2.60631 1.000 17.80921 117 SER A N 1
ATOM 742 C CA . SER A 1 93 ? -5.86452 3.67436 1.77989 1.000 17.18594 117 SER A CA 1
ATOM 743 C C . SER A 1 93 ? -5.18120 2.42611 2.30572 1.000 23.00655 117 SER A C 1
ATOM 744 O O . SER A 1 93 ? -4.12608 2.50471 2.94462 1.000 19.32616 117 SER A O 1
ATOM 747 N N . SER A 1 94 ? -5.80416 1.27197 2.06103 1.000 18.32429 118 SER A N 1
ATOM 748 C CA . SER A 1 94 ? -5.24328 0.03858 2.59146 1.000 16.93388 118 SER A CA 1
ATOM 749 C C . SER A 1 94 ? -5.56188 -1.12898 1.67607 1.000 22.23302 118 SER A C 1
ATOM 750 O O . SER A 1 94 ? -6.49085 -1.09061 0.86599 1.000 20.48062 118 SER A O 1
ATOM 753 N N . THR A 1 95 ? -4.76271 -2.17376 1.81972 1.000 19.40053 119 THR A N 1
ATOM 754 C CA . THR A 1 95 ? -4.96296 -3.41718 1.09889 1.000 22.40417 119 THR A CA 1
ATOM 755 C C . THR A 1 95 ? -4.79599 -4.54994 2.08665 1.000 25.24327 119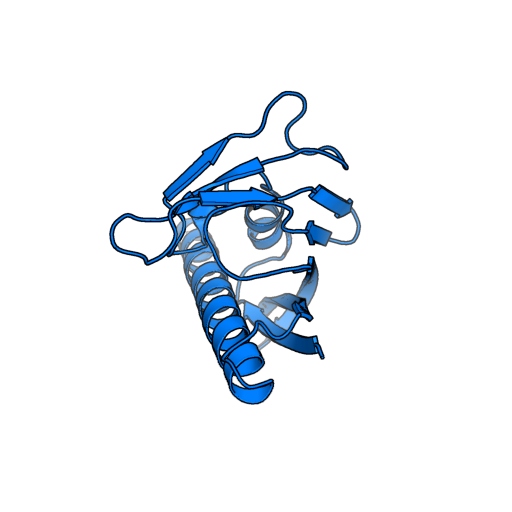 THR A C 1
ATOM 756 O O . THR A 1 95 ? -3.79830 -4.58983 2.81168 1.000 22.94757 119 THR A O 1
ATOM 760 N N . ILE A 1 96 ? -5.74269 -5.48173 2.10598 1.000 21.87379 120 ILE A N 1
ATOM 761 C CA . ILE A 1 96 ? -5.55086 -6.71570 2.85080 1.000 19.74651 120 ILE A CA 1
ATOM 762 C C . ILE A 1 96 ? -5.63718 -7.87171 1.86838 1.000 22.26872 120 ILE A C 1
ATOM 763 O O . ILE A 1 96 ? -6.50536 -7.88069 0.99006 1.000 23.43165 120 ILE A O 1
ATOM 768 N N . SER A 1 97 ? -4.70576 -8.82050 1.98334 1.000 20.97383 121 SER A N 1
ATOM 769 C CA . SER A 1 97 ? -4.80842 -10.06193 1.23427 1.000 21.16559 121 SER A CA 1
ATOM 770 C C . SER A 1 97 ? -4.70479 -11.24230 2.19287 1.000 23.94338 121 SER A C 1
ATOM 771 O O . SER A 1 97 ? -4.12391 -11.13293 3.27850 1.000 22.76615 121 SER A O 1
ATOM 774 N N . LEU A 1 98 ? -5.30383 -12.36552 1.78978 1.000 21.14292 122 LEU A N 1
ATOM 775 C CA . LEU A 1 98 ? -5.33002 -13.58749 2.58273 1.000 21.75636 122 LEU A CA 1
ATOM 776 C C . LEU A 1 98 ? -4.68695 -14.71803 1.80171 1.000 24.78293 122 LEU A C 1
ATOM 777 O O . LEU A 1 98 ? -4.83009 -14.80840 0.57991 1.000 27.38195 122 LEU A O 1
ATOM 782 N N . HIS A 1 99 ? -4.01383 -15.60710 2.52830 1.000 24.24424 123 HIS A N 1
ATOM 783 C CA . HIS A 1 99 ? -3.26101 -16.68614 1.91107 1.000 23.12163 123 HIS A CA 1
ATOM 784 C C . HIS A 1 99 ? -3.31018 -17.90398 2.81008 1.000 25.17327 123 HIS A C 1
ATOM 785 O O . HIS A 1 99 ? -3.18963 -17.78746 4.03301 1.000 29.18819 123 HIS A O 1
ATOM 792 N N . SER A 1 100 ? -3.50283 -19.06617 2.19531 1.000 30.09325 124 SER A N 1
ATOM 793 C CA . SER A 1 100 ? -3.50239 -20.31068 2.94077 1.000 32.25755 124 SER A CA 1
ATOM 794 C C . SER A 1 100 ? -2.10387 -20.61763 3.45532 1.000 34.74595 124 SER A C 1
ATOM 795 O O . SER A 1 100 ? -1.09495 -20.28289 2.82554 1.000 33.92529 124 SER A O 1
ATOM 798 N N . GLU A 1 101 ? -2.05003 -21.26200 4.61582 1.000 37.59171 125 GLU A N 1
ATOM 799 C CA . GLU A 1 101 ? -0.78098 -21.65722 5.20874 1.000 39.45206 125 GLU A CA 1
ATOM 800 C C . GLU A 1 101 ? -1.04244 -22.80442 6.16864 1.000 37.29727 125 GLU A C 1
ATOM 801 O O . GLU A 1 101 ? -2.18989 -23.14345 6.46587 1.000 39.14314 125 GLU A O 1
ATOM 807 N N . THR A 1 102 ? 0.04506 -23.39897 6.65141 1.000 40.07854 126 THR A N 1
ATOM 808 C CA . THR A 1 102 ? -0.01001 -24.52863 7.57367 1.000 38.94833 126 THR A CA 1
ATOM 809 C C . THR A 1 102 ? 0.83063 -24.17635 8.79330 1.000 52.04066 126 THR A C 1
ATOM 810 O O . THR A 1 102 ? 2.05064 -24.02156 8.68128 1.000 54.49783 126 THR A O 1
ATOM 814 N N . ILE A 1 103 ? 0.18925 -24.03923 9.95324 1.000 49.70222 127 ILE A N 1
ATOM 815 C CA . ILE A 1 103 ? 0.89429 -23.82531 11.21329 1.000 57.09851 127 ILE A CA 1
ATOM 816 C C . ILE A 1 103 ? 0.49044 -24.92127 12.19022 1.000 57.37741 127 ILE A C 1
ATOM 817 O O . ILE A 1 103 ? -0.70031 -25.22499 12.33676 1.000 54.36004 127 ILE A O 1
ATOM 822 N N . ASP A 1 104 ? 1.48894 -25.51164 12.85155 1.000 62.87669 128 ASP A N 1
ATOM 823 C CA . ASP A 1 104 ? 1.29157 -26.64332 13.75977 1.000 61.95730 128 ASP A CA 1
ATOM 824 C C . ASP A 1 104 ? 0.54083 -27.78064 13.07080 1.000 55.72970 128 ASP A C 1
ATOM 825 O O . ASP A 1 104 ? -0.33643 -28.42179 13.65554 1.000 53.59362 128 ASP A O 1
ATOM 830 N N . GLY A 1 105 ? 0.88518 -28.02733 11.80636 1.000 49.93169 129 GLY A N 1
ATOM 831 C CA . GLY A 1 105 ? 0.30289 -29.12040 11.05314 1.000 48.55918 129 GLY A CA 1
ATOM 832 C C . GLY A 1 105 ? -1.14286 -28.94411 10.64882 1.000 43.40580 129 GLY A C 1
ATOM 833 O O . GLY A 1 105 ? -1.71985 -29.86978 10.06572 1.000 48.76088 129 GLY A O 1
ATOM 834 N N . LYS A 1 106 ? -1.74485 -27.78986 10.92534 1.000 50.00721 130 LYS A N 1
ATOM 835 C CA . LYS A 1 106 ? -3.14282 -27.53831 10.62270 1.000 43.79878 130 LYS A CA 1
ATOM 836 C C . LYS A 1 106 ? -3.27051 -26.37520 9.64749 1.000 38.27440 130 LYS A C 1
ATOM 837 O O . LYS A 1 106 ? -2.45418 -25.44661 9.64191 1.000 37.86692 130 LYS A O 1
ATOM 843 N N . THR A 1 107 ? -4.30067 -26.44218 8.81146 1.000 40.81766 131 THR A N 1
ATOM 844 C CA . THR A 1 107 ? -4.53527 -25.39658 7.82795 1.000 46.61754 131 THR A CA 1
ATOM 845 C C . THR A 1 107 ? -5.00439 -24.11748 8.51045 1.000 43.40230 131 THR A C 1
ATOM 846 O O . THR A 1 107 ? -5.86222 -24.14579 9.40016 1.000 42.24486 131 THR A O 1
ATOM 850 N N . GLY A 1 108 ? -4.41948 -22.99616 8.10293 1.000 32.16622 132 GLY A N 1
ATOM 851 C CA . GLY A 1 108 ? -4.82895 -21.69761 8.58835 1.000 29.66818 132 GLY A CA 1
ATOM 852 C C . GLY A 1 108 ? -4.75541 -20.64731 7.50007 1.000 28.26547 132 GLY A C 1
ATOM 853 O O . GLY A 1 108 ? -4.62203 -20.97526 6.31654 1.000 29.66329 132 GLY A O 1
ATOM 854 N N . THR A 1 109 ? -4.81771 -19.37897 7.89506 1.000 24.80136 133 THR A N 1
ATOM 855 C CA . THR A 1 109 ? -4.85641 -18.25772 6.96642 1.000 23.08185 133 THR A CA 1
ATOM 856 C C . THR A 1 109 ? -3.88185 -17.19318 7.42413 1.000 26.55827 133 THR A C 1
ATOM 857 O O . THR A 1 109 ? -3.88614 -16.80320 8.59732 1.000 32.02683 133 THR A O 1
ATOM 861 N N . LEU A 1 110 ? -3.06308 -16.72756 6.49224 1.000 23.79689 134 LEU A N 1
ATOM 862 C CA . LEU A 1 110 ? -2.23390 -15.55084 6.69046 1.000 24.29350 134 LEU A CA 1
ATOM 863 C C . LEU A 1 110 ? -2.97263 -14.33405 6.15606 1.000 24.94264 134 LEU A C 1
ATOM 864 O O . LEU A 1 110 ? -3.38770 -14.31886 4.99382 1.000 28.49488 134 LEU A O 1
ATOM 869 N N . ALA A 1 111 ? -3.13699 -13.31938 6.99871 1.000 25.75353 135 ALA A N 1
ATOM 870 C CA . ALA A 1 111 ? -3.63985 -12.02271 6.56817 1.000 22.31602 135 ALA A CA 1
ATOM 871 C C . ALA A 1 111 ? -2.47793 -11.04311 6.53001 1.000 21.37290 135 ALA A C 1
ATOM 872 O O . ALA A 1 111 ? -1.68641 -10.97642 7.47967 1.000 24.31778 135 ALA A O 1
ATOM 874 N N . ILE A 1 112 ? -2.35199 -10.31699 5.42250 1.000 18.78223 136 ILE A N 1
ATOM 875 C CA . ILE A 1 112 ? -1.35167 -9.25563 5.27642 1.000 18.86199 136 ILE A CA 1
ATOM 876 C C . ILE A 1 112 ? -2.12174 -7.98497 4.96983 1.000 22.35082 136 ILE A C 1
ATOM 877 O O . ILE A 1 112 ? -2.84276 -7.92912 3.96746 1.000 21.62483 136 ILE A O 1
ATOM 882 N N . GLU A 1 113 ? -1.97542 -6.96765 5.81630 1.000 21.88793 137 GLU A N 1
ATOM 883 C CA . GLU A 1 113 ? -2.70814 -5.71705 5.63194 1.000 20.68626 137 GLU A CA 1
ATOM 884 C C . GLU A 1 113 ? -1.72360 -4.55295 5.64320 1.000 22.83133 137 GLU A C 1
ATOM 885 O O . GLU A 1 113 ? -0.95084 -4.39422 6.59693 1.000 20.45117 137 GLU A O 1
ATOM 891 N N . SER A 1 114 ? -1.73896 -3.75353 4.57351 1.000 22.29050 138 SER A N 1
ATOM 892 C CA . SER A 1 114 ? -0.83574 -2.62192 4.39300 1.000 19.42216 138 SER A CA 1
ATOM 893 C C . SER A 1 114 ? -1.64839 -1.34271 4.24824 1.000 20.85392 138 SER A C 1
ATOM 894 O O . SER A 1 114 ? -2.74358 -1.35190 3.68365 1.000 23.36772 138 SER A O 1
ATOM 897 N N . PHE A 1 115 ? -1.11260 -0.23617 4.75480 1.000 18.75562 139 PHE A N 1
ATOM 898 C CA . PHE A 1 115 ? -1.80320 1.03607 4.61471 1.000 18.33478 139 PHE A CA 1
ATOM 899 C C . PHE A 1 115 ? -0.81334 2.14015 4.27250 1.000 20.94269 139 PHE A C 1
ATOM 900 O O . PHE A 1 115 ? 0.39822 2.00875 4.46180 1.000 19.58357 139 PHE A O 1
ATOM 908 N N . VAL A 1 116 ? -1.36164 3.24396 3.77310 1.000 19.61934 140 VAL A N 1
ATOM 909 C CA . VAL A 1 116 ? -0.63255 4.49686 3.57965 1.000 18.26560 140 VAL A CA 1
ATOM 910 C C . VAL A 1 116 ? -1.58638 5.60747 4.00201 1.000 22.84016 140 VAL A C 1
ATOM 911 O O . VAL A 1 116 ? -2.76054 5.58542 3.62469 1.000 19.36439 140 VAL A O 1
ATOM 915 N N . VAL A 1 117 ? -1.10436 6.55734 4.80265 1.000 21.78238 141 VAL A N 1
ATOM 916 C CA . VAL A 1 117 ? -1.94840 7.64837 5.27552 1.000 21.98879 141 VAL A CA 1
ATOM 917 C C . VAL A 1 117 ? -1.08003 8.88181 5.44480 1.000 23.35056 141 VAL A C 1
ATOM 918 O O . VAL A 1 117 ? 0.12005 8.78603 5.71753 1.000 21.77879 141 VAL A O 1
ATOM 922 N N . ASP A 1 118 ? -1.69090 10.05065 5.27201 1.000 21.83441 142 ASP A N 1
ATOM 923 C CA . ASP A 1 118 ? -0.98675 11.29076 5.56169 1.000 22.07769 142 ASP A CA 1
ATOM 924 C C . ASP A 1 118 ? -0.83138 11.48164 7.06585 1.000 21.33169 142 ASP A C 1
ATOM 925 O O . ASP A 1 118 ? -1.70103 11.10609 7.85840 1.000 23.07754 142 ASP A O 1
ATOM 930 N N . VAL A 1 119 ? 0.27647 12.10398 7.45437 1.000 24.87517 143 VAL A N 1
ATOM 931 C CA . VAL A 1 119 ? 0.47460 12.53889 8.83527 1.000 22.97650 143 VAL A CA 1
ATOM 932 C C . VAL A 1 119 ? -0.31828 13.82798 9.02743 1.000 27.83165 143 VAL A C 1
ATOM 933 O O . VAL A 1 119 ? -0.01771 14.83821 8.37097 1.000 27.99090 143 VAL A O 1
ATOM 937 N N . PRO A 1 120 ? -1.32363 13.84580 9.89659 1.000 28.56963 144 PRO A N 1
ATOM 938 C CA . PRO A 1 120 ? -2.16069 15.03927 10.03733 1.000 33.21464 144 PRO A CA 1
ATOM 939 C C . PRO A 1 120 ? -1.47031 16.13062 10.82927 1.000 31.27223 144 PRO A C 1
ATOM 940 O O . PRO A 1 120 ? -0.61159 15.87667 11.67507 1.000 31.38582 144 PRO A O 1
ATOM 944 N N . GLU A 1 121 ? -1.85743 17.37029 10.53240 1.000 38.35827 145 GLU A N 1
ATOM 945 C CA . GLU A 1 121 ? -1.33610 18.50958 11.27289 1.000 46.00013 145 GLU A CA 1
ATOM 946 C C . GLU A 1 121 ? -1.54741 18.30250 12.76713 1.000 38.12695 145 GLU A C 1
ATOM 947 O O . GLU A 1 121 ? -2.64191 17.93370 13.20817 1.000 39.28637 145 GLU A O 1
ATOM 953 N N . GLY A 1 122 ? -0.48190 18.50816 13.54037 1.000 33.87375 146 GLY A N 1
ATOM 954 C CA . GLY A 1 122 ? -0.52147 18.38381 14.98162 1.000 38.58570 146 GLY A CA 1
ATOM 955 C C . GLY A 1 122 ? -0.03352 17.05732 15.52120 1.000 44.74924 146 GLY A C 1
ATOM 956 O O . GLY A 1 122 ? 0.09657 16.91503 16.74307 1.000 40.32223 146 GLY A O 1
ATOM 957 N N . ASN A 1 123 ? 0.22931 16.08171 14.65638 1.000 34.18036 147 ASN A N 1
ATOM 958 C CA . ASN A 1 123 ? 0.74076 14.78977 15.07590 1.000 34.62151 147 ASN A CA 1
ATOM 959 C C . ASN A 1 123 ? 2.06917 14.51630 14.38426 1.000 33.01237 147 ASN A C 1
ATOM 960 O O . ASN A 1 123 ? 2.34673 15.05148 13.30490 1.000 29.05487 147 ASN A O 1
ATOM 965 N N . THR A 1 124 ? 2.90234 13.71339 15.04042 1.000 27.61952 148 THR A N 1
ATOM 966 C CA . THR A 1 124 ? 4.13982 13.23550 14.44564 1.000 27.84739 148 THR A CA 1
ATOM 967 C C . THR A 1 124 ? 3.86584 12.01233 13.57762 1.000 26.76343 148 THR A C 1
ATOM 968 O O . THR A 1 124 ? 2.83837 11.33405 13.71267 1.000 22.43527 148 THR A O 1
ATOM 972 N N . LYS A 1 125 ? 4.80157 11.73791 12.66721 1.000 25.85043 149 LYS A N 1
ATOM 973 C CA . LYS A 1 125 ? 4.71076 10.50558 11.89435 1.000 25.74011 149 LYS A CA 1
ATOM 974 C C . LYS A 1 125 ? 4.66930 9.29594 12.82019 1.000 23.41045 149 LYS A C 1
ATOM 975 O O . LYS A 1 125 ? 3.89560 8.35846 12.59657 1.000 21.20659 149 LYS A O 1
ATOM 981 N N . GLU A 1 126 ? 5.48445 9.30323 13.87723 1.000 23.25576 150 GLU A N 1
ATOM 982 C CA . GLU A 1 126 ? 5.49757 8.16152 14.79204 1.000 23.68031 150 GLU A CA 1
ATOM 983 C C . GLU A 1 126 ? 4.13756 7.95521 15.44546 1.000 21.42079 150 GLU A C 1
ATOM 984 O O . GLU A 1 126 ? 3.67491 6.81484 15.59266 1.000 22.02163 150 GLU A O 1
ATOM 990 N N . GLU A 1 127 ? 3.50073 9.04629 15.87425 1.000 22.03438 151 GLU A N 1
ATOM 991 C CA . GLU A 1 127 ? 2.17241 8.94757 16.47634 1.000 24.28728 151 GLU A CA 1
ATOM 992 C C . GLU A 1 127 ? 1.15953 8.40514 15.48335 1.000 22.11424 151 GLU A C 1
ATOM 993 O O . GLU A 1 127 ? 0.25418 7.64455 15.85476 1.000 22.61923 151 GLU A O 1
ATOM 999 N N . THR A 1 128 ? 1.27290 8.82683 14.22289 1.000 19.99265 152 THR A N 1
ATOM 1000 C CA . THR A 1 128 ? 0.32569 8.40989 13.20087 1.000 19.89742 152 THR A CA 1
ATOM 1001 C C . THR A 1 128 ? 0.46750 6.91736 12.91395 1.000 19.97274 152 THR A C 1
ATOM 1002 O O . THR A 1 128 ? -0.52904 6.19193 12.83485 1.000 21.34316 152 THR A O 1
ATOM 1006 N N . CYS A 1 129 ? 1.70487 6.44733 12.73733 1.000 21.91704 153 CYS A N 1
ATOM 1007 C CA . CYS A 1 129 ? 1.93857 5.01347 12.56375 1.000 21.23744 153 CYS A CA 1
ATOM 1008 C C . CYS A 1 129 ? 1.39354 4.22196 13.74079 1.000 26.37065 153 CYS A C 1
ATOM 1009 O O . CYS A 1 129 ? 0.75855 3.17808 13.56286 1.000 25.93622 153 CYS A O 1
ATOM 1012 N N . PHE A 1 130 ? 1.66777 4.68426 14.95975 1.000 20.33771 154 PHE A N 1
ATOM 1013 C CA . PHE A 1 130 ? 1.23062 3.95198 16.13955 1.000 17.41796 154 PHE A CA 1
ATOM 1014 C C . PHE A 1 130 ? -0.29080 3.87158 16.21376 1.000 28.30202 154 PHE A C 1
ATOM 1015 O O . PHE A 1 130 ? -0.84372 2.80983 16.51567 1.000 28.39752 154 PHE A O 1
ATOM 1023 N N . PHE A 1 131 ? -0.97310 4.99386 15.95782 1.000 22.45763 155 PHE A N 1
ATOM 1024 C CA . PHE A 1 131 ? -2.43509 5.03594 15.95869 1.000 23.05800 155 PHE A CA 1
ATOM 1025 C C . PHE A 1 131 ? -3.02291 4.02921 14.97272 1.000 26.17405 155 PHE A C 1
ATOM 1026 O O . PHE A 1 131 ? -3.85920 3.19811 15.34391 1.000 24.31079 155 PHE A O 1
ATOM 1034 N N . VAL A 1 132 ? -2.58180 4.06854 13.71071 1.000 23.05860 156 VAL A N 1
ATOM 1035 C CA . VAL A 1 132 ? -3.17936 3.19113 12.71466 1.000 20.09253 156 VAL A CA 1
ATOM 1036 C C . VAL A 1 132 ? -2.78813 1.74409 12.98378 1.000 25.34022 156 VAL A C 1
ATOM 1037 O O . VAL A 1 132 ? -3.62132 0.83628 12.89434 1.000 21.18433 156 VAL A O 1
ATOM 1041 N N . GLU A 1 133 ? -1.52316 1.50771 13.33898 1.000 21.65013 157 GLU A N 1
ATOM 1042 C CA . GLU A 1 133 ? -1.07294 0.13834 13.56313 1.000 22.89820 157 GLU A CA 1
ATOM 1043 C C . GLU A 1 133 ? -1.81891 -0.50522 14.72923 1.000 24.12479 157 GLU A C 1
ATOM 1044 O O . GLU A 1 133 ? -2.18114 -1.68758 14.66821 1.000 23.44176 157 GLU A O 1
ATOM 1050 N N . ALA A 1 134 ? -2.05633 0.24764 15.80507 1.000 25.55192 158 ALA A N 1
ATOM 1051 C CA . ALA A 1 134 ? -2.76814 -0.33245 16.93926 1.000 23.35253 158 ALA A CA 1
ATOM 1052 C C . ALA A 1 134 ? -4.18862 -0.72634 16.55307 1.000 24.30473 158 ALA A C 1
ATOM 1053 O O . ALA A 1 134 ? -4.69760 -1.76449 16.99904 1.000 26.89704 158 ALA A O 1
ATOM 1055 N N . LEU A 1 135 ? -4.84046 0.08287 15.71199 1.000 23.07137 159 LEU A N 1
ATOM 1056 C CA . LEU A 1 135 ? -6.21646 -0.20152 15.31438 1.000 23.66186 159 LEU A CA 1
ATOM 1057 C C . LEU A 1 135 ? -6.28632 -1.35550 14.32678 1.000 25.23732 159 LEU A C 1
ATOM 1058 O O . LEU A 1 135 ? -7.18345 -2.19959 14.42632 1.000 24.41623 159 LEU A O 1
ATOM 1063 N N . ILE A 1 136 ? -5.35772 -1.41360 13.36769 1.000 23.66655 160 ILE A N 1
ATOM 1064 C CA . ILE A 1 136 ? -5.34285 -2.55369 12.45685 1.000 23.72864 160 ILE A CA 1
ATOM 1065 C C . ILE A 1 136 ? -5.03251 -3.83175 13.22340 1.000 25.27784 160 ILE A C 1
ATOM 1066 O O . ILE A 1 136 ? -5.65312 -4.87750 12.98806 1.000 25.57424 160 ILE A O 1
ATOM 1071 N N . GLN A 1 137 ? -4.08034 -3.77081 14.16554 1.000 24.47576 161 GLN A N 1
ATOM 1072 C CA . GLN A 1 137 ? -3.81334 -4.94466 14.99717 1.000 29.12899 161 GLN A CA 1
ATOM 1073 C C . GLN A 1 137 ? -5.06142 -5.37068 15.76882 1.000 26.25044 161 GLN A C 1
ATOM 1074 O O . GLN A 1 137 ? -5.35908 -6.56725 15.88139 1.000 27.83484 161 GLN A O 1
ATOM 1080 N N . CYS A 1 138 ? -5.80837 -4.40639 16.30027 1.000 25.37892 162 CYS A N 1
ATOM 1081 C CA . CYS A 1 138 ? -7.05201 -4.73998 16.98214 1.000 27.04921 162 CYS A CA 1
ATOM 1082 C C . CYS A 1 138 ? -8.02989 -5.43433 16.03571 1.000 26.40332 162 CYS A C 1
ATOM 1083 O O . CYS A 1 138 ? -8.66350 -6.43620 16.40652 1.000 25.70665 162 CYS A O 1
ATOM 1086 N N . ASN A 1 139 ? -8.14972 -4.92852 14.80276 1.000 24.26939 163 ASN A N 1
ATOM 1087 C CA . ASN A 1 139 ? -9.04668 -5.53227 13.81788 1.000 24.65788 163 ASN A CA 1
ATOM 1088 C C . ASN A 1 139 ? -8.58150 -6.93029 13.40993 1.000 29.64733 163 ASN A C 1
ATOM 1089 O O . ASN A 1 139 ? -9.39737 -7.85001 13.29495 1.000 27.01741 163 ASN A O 1
ATOM 1094 N N . LEU A 1 140 ? -7.28152 -7.11151 13.17114 1.000 21.52698 164 LEU A N 1
ATOM 1095 C CA . LEU A 1 140 ? -6.79193 -8.43992 12.79597 1.000 20.60621 164 LEU A CA 1
ATOM 1096 C C . LEU A 1 140 ? -6.93525 -9.42572 13.94983 1.000 24.73798 164 LEU A C 1
ATOM 1097 O O . LEU A 1 140 ? -7.27514 -10.59612 13.73521 1.000 25.98669 164 LEU A O 1
ATOM 1102 N N . ASN A 1 141 ? -6.67979 -8.97895 15.18283 1.000 25.54943 165 ASN A N 1
ATOM 1103 C CA . ASN A 1 141 ? -6.94193 -9.83714 16.33734 1.000 22.70577 165 ASN A CA 1
ATOM 1104 C C . ASN A 1 141 ? -8.41329 -10.22048 16.40572 1.000 24.58422 165 ASN A C 1
ATOM 1105 O O . ASN A 1 141 ? -8.75979 -11.36078 16.73827 1.000 23.84772 165 ASN A O 1
ATOM 1110 N N . SER A 1 142 ? -9.29615 -9.26888 16.12043 1.000 22.74309 166 SER A N 1
ATOM 1111 C CA . SER A 1 142 ? -10.71934 -9.55627 16.19746 1.000 24.73440 166 SER A CA 1
ATOM 1112 C C . SER A 1 142 ? -11.14620 -10.48296 15.06493 1.000 25.03342 166 SER A C 1
ATOM 1113 O O . SER A 1 142 ? -11.95863 -11.39555 15.27255 1.000 25.97286 166 SER A O 1
ATOM 1116 N N . LEU A 1 143 ? -10.59671 -10.27392 13.86466 1.000 21.89458 167 LEU A N 1
ATOM 1117 C CA . LEU A 1 143 ? -10.88520 -11.18639 12.75898 1.000 22.41155 167 LEU A CA 1
ATOM 1118 C C . LEU A 1 143 ? -10.47975 -12.61515 13.10285 1.000 25.50548 167 LEU A C 1
ATOM 1119 O O . LEU A 1 143 ? -11.21049 -13.56667 12.79580 1.000 23.48289 167 LEU A O 1
ATOM 1124 N N . ALA A 1 144 ? -9.30995 -12.78817 13.72702 1.000 25.22499 168 ALA A N 1
ATOM 1125 C CA . ALA A 1 144 ? -8.90207 -14.12287 14.15300 1.000 22.92090 168 ALA A CA 1
ATOM 1126 C C . ALA A 1 144 ? -9.87378 -14.68236 15.17700 1.000 25.87205 168 ALA A C 1
ATOM 1127 O O . ALA A 1 144 ? -10.26901 -15.84799 15.08767 1.000 27.73872 168 ALA A O 1
ATOM 1129 N N . ASP A 1 145 ? -10.28257 -13.86477 16.15821 1.000 26.89988 169 ASP A N 1
ATOM 1130 C CA . ASP A 1 145 ? -11.21632 -14.34474 17.17821 1.000 31.98879 169 ASP A CA 1
ATOM 1131 C C . ASP A 1 145 ? -12.54887 -14.75345 16.56035 1.000 25.65743 169 ASP A C 1
ATOM 1132 O O . ASP A 1 145 ? -13.10969 -15.80260 16.90387 1.000 30.51216 169 ASP A O 1
ATOM 1137 N N . VAL A 1 146 ? -13.06768 -13.94077 15.64239 1.000 22.70591 170 VAL A N 1
ATOM 1138 C CA . VAL A 1 146 ? -14.37144 -14.21321 15.04789 1.000 27.71209 170 VAL A CA 1
ATOM 1139 C C . VAL A 1 146 ? -14.31250 -15.4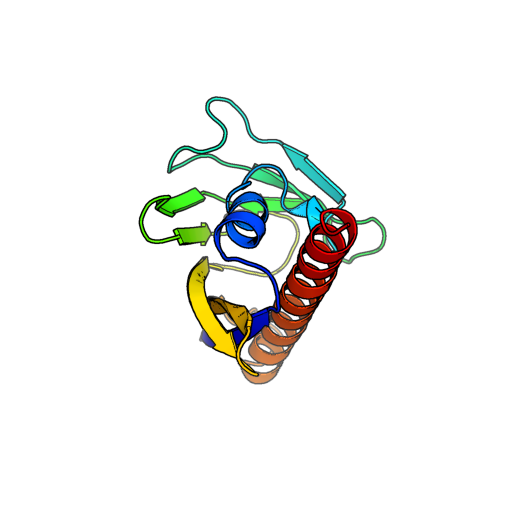7459 14.20077 1.000 31.44134 170 VAL A C 1
ATOM 1140 O O . VAL A 1 146 ? -15.18341 -16.34576 14.29874 1.000 28.00560 170 VAL A O 1
ATOM 1144 N N . THR A 1 147 ? -13.28564 -15.59610 13.35658 1.000 25.75384 171 THR A N 1
ATOM 1145 C CA . THR A 1 147 ? -13.25452 -16.73451 12.44709 1.000 25.42095 171 THR A CA 1
ATOM 1146 C C . THR A 1 147 ? -12.82078 -18.01556 13.14906 1.000 25.87568 171 THR A C 1
ATOM 1147 O O . THR A 1 147 ? -13.30581 -19.09537 12.80016 1.000 27.91992 171 THR A O 1
ATOM 1151 N N . GLU A 1 148 ? -11.93846 -17.92798 14.14421 1.000 23.86818 172 GLU A N 1
ATOM 1152 C CA . GLU A 1 148 ? -11.58617 -19.13609 14.87390 1.000 26.59690 172 GLU A CA 1
ATOM 1153 C C . GLU A 1 148 ? -12.76968 -19.63890 15.68251 1.000 26.73805 172 GLU A C 1
ATOM 1154 O O . GLU A 1 148 ? -12.92547 -20.85392 15.86808 1.000 27.06187 172 GLU A O 1
ATOM 1160 N N . ARG A 1 149 ? -13.63116 -18.72694 16.13959 1.000 25.95675 173 ARG A N 1
ATOM 1161 C CA . ARG A 1 149 ? -14.83118 -19.15705 16.84380 1.000 28.11800 173 ARG A CA 1
ATOM 1162 C C . ARG A 1 149 ? -15.82641 -19.78737 15.87776 1.000 25.34047 173 ARG A C 1
ATOM 1163 O O . ARG A 1 149 ? -16.42744 -20.82078 16.18655 1.000 26.18293 173 ARG A O 1
ATOM 1171 N N . LEU A 1 150 ? -16.01525 -19.18246 14.69764 1.000 25.64647 174 LEU A N 1
ATOM 1172 C CA . LEU A 1 150 ? -16.87008 -19.81487 13.69552 1.000 26.07110 174 LEU A CA 1
ATOM 1173 C C . LEU A 1 150 ? -16.33802 -21.18576 13.31357 1.000 27.00357 174 LEU A C 1
ATOM 1174 O O . LEU A 1 150 ? -17.11180 -22.11770 13.06859 1.000 29.51963 174 LEU A O 1
ATOM 1179 N N . GLN A 1 151 ? -15.01858 -21.33380 13.27309 1.000 28.71242 175 GLN A N 1
ATOM 1180 C CA . GLN A 1 151 ? -14.43384 -22.63369 12.96161 1.000 28.97431 175 GLN A CA 1
ATOM 1181 C C . GLN A 1 151 ? -14.77160 -23.65771 14.03373 1.000 30.19296 175 GLN A C 1
ATOM 1182 O O . GLN A 1 151 ? -15.23931 -24.76458 13.73519 1.000 31.65304 175 GLN A O 1
ATOM 1188 N N . ALA A 1 152 ? -14.54557 -23.29854 15.29688 1.000 31.73259 176 ALA A N 1
ATOM 1189 C CA . ALA A 1 152 ? -14.88010 -24.19033 16.40113 1.000 30.94078 176 ALA A CA 1
ATOM 1190 C C . ALA A 1 152 ? -16.35734 -24.57160 16.38623 1.000 30.05550 176 ALA A C 1
ATOM 1191 O O . ALA A 1 152 ? -16.70746 -25.73874 16.60906 1.000 34.82520 176 ALA A O 1
ATOM 1193 N N . GLU A 1 153 ? -17.23632 -23.60199 16.10453 1.000 29.91200 177 GLU A N 1
ATOM 1194 C CA . GLU A 1 153 ? -18.67745 -23.85608 16.12580 1.000 31.88091 177 GLU A CA 1
ATOM 1195 C C . GLU A 1 153 ? -19.09051 -24.82590 15.02579 1.000 30.61068 177 GLU A C 1
ATOM 1196 O O . GLU A 1 153 ? -20.07298 -25.55740 15.18378 1.000 31.99241 177 GLU A O 1
ATOM 1202 N N . SER A 1 154 ? -18.34293 -24.86201 13.92153 1.000 36.77313 178 SER A N 1
ATOM 1203 C CA . SER A 1 154 ? -18.64819 -25.74147 12.79762 1.000 33.78599 178 SER A CA 1
ATOM 1204 C C . SER A 1 154 ? -18.16950 -27.16863 13.00860 1.000 38.63829 178 SER A C 1
ATOM 1205 O O . SER A 1 154 ? -18.58638 -28.06033 12.26440 1.000 45.98878 178 SER A O 1
ATOM 1208 N N . MET A 1 155 ? -17.29569 -27.40496 13.97870 1.000 41.34521 179 MET A N 1
ATOM 1209 C CA . MET A 1 155 ? -16.72650 -28.72659 14.18395 1.000 45.68971 179 MET A CA 1
ATOM 1210 C C . MET A 1 155 ? -17.63124 -29.55755 15.08093 1.000 50.87013 179 MET A C 1
ATOM 1211 O O . MET A 1 155 ? -18.31939 -29.03245 15.95991 1.000 56.49368 179 MET A O 1
ATOM 1216 N N . GLU A 1 156 ? -17.63396 -30.86414 14.84725 1.000 51.00290 180 GLU A N 1
ATOM 1217 C CA . GLU A 1 156 ? -18.45447 -31.74307 15.66943 1.000 48.66680 180 GLU A CA 1
ATOM 1218 C C . GLU A 1 156 ? -17.83132 -31.92199 17.04987 1.000 52.03444 180 GLU A C 1
ATOM 1219 O O . GLU A 1 156 ? -18.54278 -32.02112 18.05462 1.000 55.46405 180 GLU A O 1
#

B-facto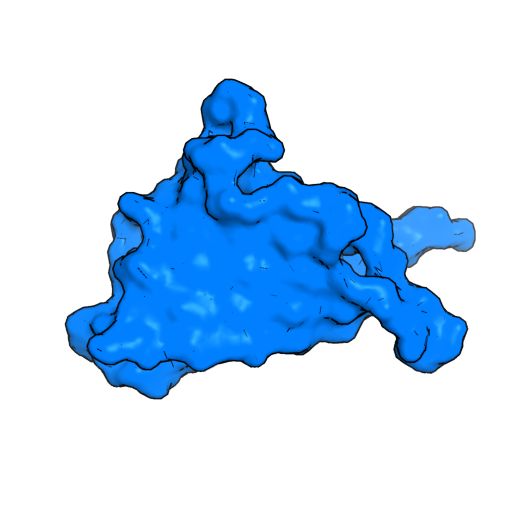r: mean 32.13, std 12.58, range [16.59, 94.34]

Secondary structure (DSSP, 8-state):
-EEEEEEEEEESS-HHHHHHHHT-TT-GGGT-TTEEEEEE-SSTTSTT-EEEEEEPTTSS--EEEEEEEEEETTTTEEEEEEEEESSS--S-EEEEEEEEEEETTEEEEEEEEEEEEEPPTTS-HHHHHHHHHHHHHHHHHHHHHHHHHHHHHH--

Organism: Arabidopsis thaliana (NCBI:txid3702)

Foldseek 3Di:
DKDKDKDKDWAQFAPVLLLVQVQQQQCLVLFQVQWDHKDWDDPCRDFQIWIWTATDPDDPWGIWIKGWHDRDPPQAKTKMFTDDTPDFWAGKIKMKTKDWDADPNHIIIMIMMMMMTDDGPPDDSVRVCVVVVVSVVSRSVRSSVSRVVVVVVPDD

GO terms:
  GO:0004864 protein phosphatase inhibitor activity (F, IDA)
  GO:0005515 protein binding (F, IPI)

Sequence (156 aa):
SQCSSTLVKHIKAPLHLVWSIVRRFDEPQKYKPFISRCVVQGKKLEVGSVREVDLKSGLPATKSTEVVLEILDDNEHILGIRIVGGDHRLKNYSSTISLHSETIDGKTGTLAIESFVVDVPEGNTKEETCFFVEALIQCNLNSLADVTERLQAESME

InterPro domains:
  IPR019587 Polyketide cyclase/dehydrase [PF10604] (27-171)
  IPR023393 START-like domain superfamily [G3DSA:3.30.530.20] (1-182)
  IPR050279 Plant defense and hormone signaling protein [PTHR31213] (23-170)

Radius of gyration: 15.71 Å; Cα contacts (8 Å, |Δi|>4): 340; chains: 1; bounding box: 32×50×30 Å

Solvent-accessible surface area: 8784 Å² total; per-residue (Å²): 102,98,2,79,31,75,19,74,50,94,0,133,1,26,22,135,34,0,15,51,25,3,64,85,0,10,57,4,61,114,15,36,47,88,21,37,140,19,84,6,146,70,167,96,57,102,92,42,13,62,6,90,2,52,41,104,121,84,60,138,9,76,114,7,30,14,34,0,71,78,33,44,67,126,110,40,47,12,2,11,83,22,84,28,34,70,37,141,39,124,86,19,22,15,56,10,18,2,75,81,40,96,48,132,70,156,87,0,0,35,0,56,14,40,3,58,0,36,26,22,172,75,49,74,109,140,82,6,27,151,108,5,56,52,60,7,65,41,23,0,57,21,0,4,96,22,0,53,122,58,45,68,116,78,123,225